Protein AF-A0A5K1CDF8-F1 (afdb_monomer_lite)

pLDDT: mean 80.24, std 18.04, r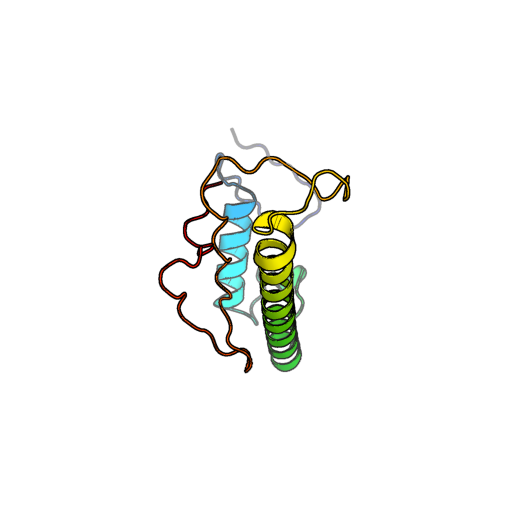ange [32.41, 97.56]

Structure (mmCIF, N/CA/C/O backbone):
data_AF-A0A5K1CDF8-F1
#
_entry.id   AF-A0A5K1CDF8-F1
#
loop_
_atom_site.group_PDB
_atom_site.id
_atom_site.type_symbol
_atom_site.label_atom_id
_atom_site.label_alt_id
_atom_site.label_comp_id
_atom_site.label_asym_id
_atom_site.label_entity_id
_atom_site.label_seq_id
_atom_site.pdbx_PDB_ins_code
_atom_site.Cartn_x
_atom_site.Cartn_y
_atom_site.Cartn_z
_atom_site.occupancy
_atom_site.B_iso_or_equiv
_atom_site.auth_seq_id
_atom_site.auth_comp_id
_atom_site.auth_asym_id
_atom_site.auth_atom_id
_atom_site.pdbx_PDB_model_num
ATOM 1 N N . VAL A 1 1 ? 21.339 8.147 40.976 1.00 33.81 1 VAL A N 1
ATOM 2 C CA . VAL A 1 1 ? 21.071 9.495 41.528 1.00 33.81 1 VAL A CA 1
ATOM 3 C C . VAL A 1 1 ? 19.712 9.903 41.003 1.00 33.81 1 VAL A C 1
ATOM 5 O O . VAL A 1 1 ? 19.556 9.971 39.794 1.00 33.81 1 VAL A O 1
ATOM 8 N N . TYR A 1 2 ? 18.713 10.012 41.875 1.00 34.41 2 TYR A N 1
ATOM 9 C CA . TYR A 1 2 ? 17.354 10.376 41.478 1.00 34.41 2 TYR A CA 1
ATOM 10 C C . TYR A 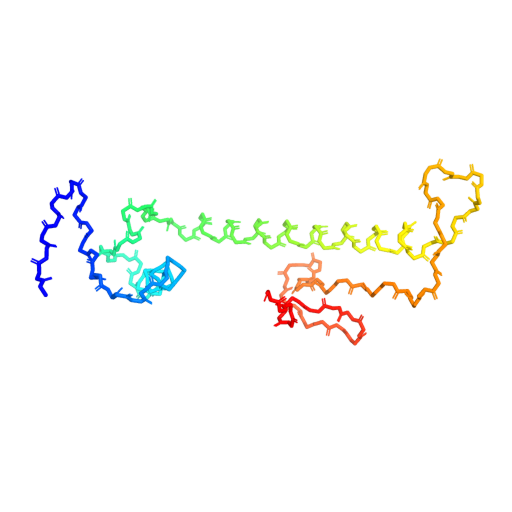1 2 ? 17.309 11.885 41.225 1.00 34.41 2 TYR A C 1
ATOM 12 O O . TYR A 1 2 ? 17.627 12.657 42.125 1.00 34.41 2 TYR A O 1
ATOM 20 N N . THR A 1 3 ? 16.934 12.302 40.020 1.00 33.34 3 THR A N 1
ATOM 21 C CA . THR A 1 3 ? 16.604 13.699 39.715 1.00 33.34 3 THR A CA 1
ATOM 22 C C . THR A 1 3 ? 15.116 13.772 39.421 1.00 33.34 3 THR A C 1
ATOM 24 O O . THR A 1 3 ? 14.653 13.243 38.413 1.00 33.34 3 THR A O 1
ATOM 27 N N . LEU A 1 4 ? 14.371 14.387 40.338 1.00 38.44 4 LEU A N 1
ATOM 28 C CA . LEU A 1 4 ? 12.980 14.777 40.138 1.00 38.44 4 LEU A CA 1
ATOM 29 C C . LEU A 1 4 ? 12.974 15.977 39.188 1.00 38.44 4 LEU A C 1
ATOM 31 O O . LEU A 1 4 ? 13.445 17.050 39.556 1.00 38.44 4 LEU A O 1
ATOM 35 N N . PHE A 1 5 ? 12.481 15.784 37.968 1.00 39.41 5 PHE A N 1
ATOM 36 C CA . PHE A 1 5 ? 12.052 16.886 37.114 1.00 39.41 5 PHE A CA 1
ATOM 37 C C . PHE A 1 5 ? 10.528 16.952 37.219 1.00 39.41 5 PHE A C 1
ATOM 39 O O . PHE A 1 5 ? 9.820 16.098 36.688 1.00 39.41 5 PHE A O 1
ATOM 46 N N . GLU A 1 6 ? 10.029 17.922 37.983 1.00 41.38 6 GLU A N 1
ATOM 47 C CA . GLU A 1 6 ? 8.615 18.297 37.983 1.00 41.38 6 GLU A CA 1
ATOM 48 C C . GLU A 1 6 ? 8.359 19.210 36.785 1.00 41.38 6 GLU A C 1
ATOM 50 O O . GLU A 1 6 ? 8.382 20.432 36.900 1.00 41.38 6 GLU A O 1
ATOM 55 N N . ASP A 1 7 ? 8.097 18.605 35.630 1.00 41.78 7 ASP A N 1
ATOM 56 C CA . ASP A 1 7 ? 7.358 19.286 34.574 1.00 41.78 7 ASP A CA 1
ATOM 57 C C . ASP A 1 7 ? 5.878 18.922 34.688 1.00 41.78 7 ASP A C 1
ATOM 59 O O . ASP A 1 7 ? 5.510 17.782 34.974 1.00 41.78 7 ASP A O 1
ATOM 63 N N . LYS A 1 8 ? 5.014 19.925 34.497 1.00 41.44 8 LYS A N 1
ATOM 64 C CA . LYS A 1 8 ? 3.547 19.872 34.621 1.00 41.44 8 LYS A CA 1
ATOM 65 C C . LYS A 1 8 ? 2.874 19.011 33.541 1.00 41.44 8 LYS A C 1
ATOM 67 O O . LYS A 1 8 ? 1.981 19.463 32.828 1.00 41.44 8 LYS A O 1
ATOM 72 N N . CYS A 1 9 ? 3.256 17.753 33.443 1.00 32.41 9 CYS A N 1
ATOM 73 C CA . CYS A 1 9 ? 2.465 16.720 32.812 1.00 32.41 9 CYS A CA 1
ATOM 74 C C . CYS A 1 9 ? 2.505 15.524 33.752 1.00 32.41 9 CYS A C 1
ATOM 76 O O . CYS A 1 9 ? 3.569 14.988 34.033 1.00 32.41 9 CYS A O 1
ATOM 78 N N . HIS A 1 10 ? 1.343 15.107 34.251 1.00 42.00 10 HIS A N 1
ATOM 79 C CA . HIS A 1 10 ? 1.158 13.932 35.109 1.00 42.00 10 HIS A CA 1
ATOM 80 C C . HIS A 1 10 ? 1.459 12.602 34.379 1.00 42.00 10 HIS A C 1
ATOM 82 O O . HIS A 1 10 ? 0.832 11.580 34.642 1.00 42.00 10 HIS A O 1
ATOM 88 N N . LEU A 1 11 ? 2.424 12.586 33.460 1.00 37.81 11 LEU A N 1
ATOM 89 C CA . LEU A 1 11 ? 2.974 11.377 32.891 1.00 37.81 11 LEU A CA 1
ATOM 90 C C . LEU A 1 11 ? 4.105 10.938 33.823 1.00 37.81 11 LEU A C 1
ATOM 92 O O . LEU A 1 11 ? 5.174 11.546 33.851 1.00 37.81 11 LEU A O 1
ATOM 96 N N . LYS A 1 12 ? 3.866 9.890 34.620 1.00 44.81 12 LYS A N 1
ATOM 97 C CA . LYS A 1 12 ? 4.954 9.131 35.250 1.00 44.81 12 LYS A CA 1
ATOM 98 C C . LYS A 1 12 ? 5.762 8.496 34.122 1.00 44.81 12 LYS A C 1
ATOM 100 O O . LYS A 1 12 ? 5.556 7.338 33.778 1.00 44.81 12 LYS A O 1
ATOM 105 N N . LEU A 1 13 ? 6.666 9.267 33.532 1.00 43.69 13 LEU A N 1
ATOM 106 C CA . LEU A 1 13 ? 7.713 8.726 32.696 1.00 43.69 13 LEU A CA 1
ATOM 107 C C . LEU A 1 13 ? 8.643 7.985 33.659 1.00 43.69 13 LEU A C 1
ATOM 109 O O . LEU A 1 13 ? 9.483 8.588 34.330 1.00 43.69 13 LEU A O 1
ATOM 113 N N . LEU A 1 14 ? 8.439 6.675 33.808 1.00 46.25 14 LEU A N 1
ATOM 114 C CA . LEU A 1 14 ? 9.503 5.819 34.307 1.00 46.25 14 LEU A CA 1
ATOM 115 C C . LEU A 1 14 ? 10.631 5.987 33.289 1.00 46.25 14 LEU A C 1
ATOM 117 O O . LEU A 1 14 ? 10.560 5.441 32.193 1.00 46.25 14 LEU A O 1
ATOM 121 N N . VAL A 1 15 ? 11.638 6.795 33.618 1.00 48.56 15 VAL A N 1
ATOM 122 C CA . VAL A 1 15 ? 12.854 6.885 32.815 1.00 48.56 15 VAL A CA 1
ATOM 123 C C . VAL A 1 15 ? 13.540 5.526 32.925 1.00 48.56 15 VAL A C 1
ATOM 125 O O . VAL A 1 15 ? 14.377 5.295 33.795 1.00 48.56 15 VAL A O 1
ATOM 128 N N . CYS A 1 16 ? 13.162 4.594 32.053 1.00 54.72 16 CYS A N 1
ATOM 129 C CA . CYS A 1 16 ? 14.070 3.546 31.644 1.00 54.72 16 CYS A CA 1
ATOM 130 C C . CYS A 1 16 ? 15.199 4.295 30.934 1.00 54.72 16 CYS A C 1
ATOM 132 O O . CYS A 1 16 ? 14.955 4.957 29.927 1.00 54.72 16 CYS A O 1
ATOM 134 N N . GLN A 1 17 ? 16.424 4.245 31.465 1.00 53.53 17 GLN A N 1
ATOM 135 C CA . GLN A 1 17 ? 17.588 4.923 30.871 1.00 53.53 17 GLN A CA 1
ATOM 136 C C . GLN A 1 17 ? 17.887 4.446 29.424 1.00 53.53 17 GLN A C 1
ATOM 138 O O . GLN A 1 17 ? 18.818 4.948 28.804 1.00 53.53 17 GLN A O 1
ATOM 143 N N . THR A 1 18 ? 17.079 3.522 28.874 1.00 52.75 18 THR A N 1
ATOM 144 C CA . THR A 1 18 ? 17.095 3.025 27.492 1.00 52.75 18 THR A CA 1
ATOM 145 C C . THR A 1 18 ? 15.695 2.807 26.866 1.00 52.75 18 THR A C 1
ATOM 147 O O . THR A 1 18 ? 15.577 1.957 25.985 1.00 52.75 18 THR A O 1
ATOM 150 N N . CYS A 1 19 ? 14.621 3.506 27.273 1.00 62.50 19 CYS A N 1
ATOM 151 C CA . CYS A 1 19 ? 13.358 3.429 26.509 1.00 62.50 19 CYS A CA 1
ATOM 152 C C . CYS A 1 19 ? 13.418 4.312 25.261 1.00 62.50 19 CYS A C 1
ATOM 154 O O . CYS A 1 19 ? 13.754 5.494 25.335 1.00 62.50 19 CYS A O 1
ATOM 156 N N . SER A 1 20 ? 13.090 3.741 24.102 1.00 77.06 20 SER A N 1
ATOM 157 C CA . SER A 1 20 ? 12.844 4.533 22.900 1.00 77.06 20 SER A CA 1
ATOM 158 C C . SER A 1 20 ? 11.415 5.071 22.927 1.00 77.06 20 SER A C 1
ATOM 160 O O . SER A 1 20 ? 10.506 4.403 23.415 1.00 77.06 20 SER A O 1
ATOM 162 N N . VAL A 1 21 ? 11.194 6.243 22.325 1.00 75.62 21 VAL A N 1
ATOM 163 C CA . VAL A 1 21 ? 9.842 6.811 22.147 1.00 75.62 21 VAL A CA 1
ATOM 164 C C . VAL A 1 21 ? 8.910 5.810 21.453 1.00 75.62 21 VAL A C 1
ATOM 166 O O . VAL A 1 21 ? 7.730 5.727 21.773 1.00 75.62 21 VAL A O 1
ATOM 169 N N . VAL A 1 22 ? 9.456 5.008 20.532 1.00 81.00 22 VAL A N 1
ATOM 170 C CA . VAL A 1 22 ? 8.722 3.933 19.854 1.00 81.00 22 VAL A CA 1
ATOM 171 C C . VAL A 1 22 ? 8.316 2.839 20.843 1.00 81.00 22 VAL A C 1
ATOM 173 O O . VAL A 1 22 ? 7.160 2.437 20.847 1.00 81.00 22 VAL A O 1
ATOM 176 N N . SER A 1 23 ? 9.229 2.392 21.710 1.00 79.75 23 SER A N 1
ATOM 177 C CA . SER A 1 23 ? 8.939 1.390 22.742 1.00 79.75 23 SER A CA 1
ATOM 178 C C . SER A 1 23 ? 7.852 1.869 23.706 1.00 79.75 23 SER A C 1
ATOM 180 O O . SER A 1 23 ? 6.910 1.126 23.977 1.00 79.75 23 SER A O 1
ATOM 182 N N . ASP A 1 24 ? 7.939 3.114 24.177 1.00 78.69 24 ASP A N 1
ATOM 183 C CA . ASP A 1 24 ? 6.940 3.694 25.084 1.00 78.69 24 ASP A CA 1
ATOM 184 C C . ASP A 1 24 ? 5.568 3.819 24.408 1.00 78.69 24 ASP A C 1
ATOM 186 O O . ASP A 1 24 ? 4.543 3.477 25.003 1.00 78.69 24 ASP A O 1
ATOM 190 N N . ALA A 1 25 ? 5.540 4.231 23.136 1.00 82.44 25 ALA A N 1
ATOM 191 C CA . ALA A 1 25 ? 4.316 4.275 22.344 1.00 82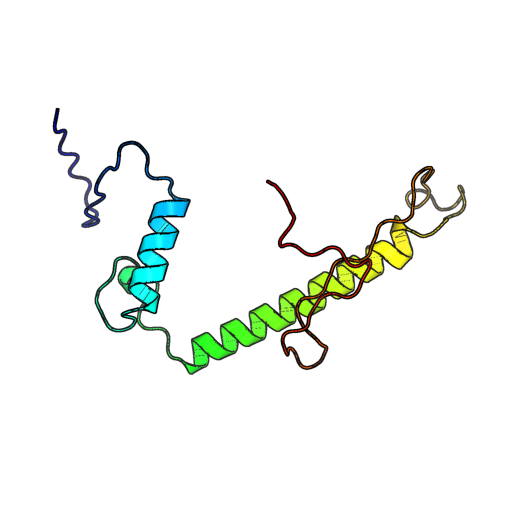.44 25 ALA A CA 1
ATOM 192 C C . ALA A 1 25 ? 3.710 2.876 22.141 1.00 82.44 25 ALA A C 1
ATOM 194 O O . ALA A 1 25 ? 2.495 2.718 22.255 1.00 82.44 25 ALA A O 1
ATOM 195 N N . CYS A 1 26 ? 4.532 1.851 21.893 1.00 82.56 26 CYS A N 1
ATOM 196 C CA . CYS A 1 26 ? 4.063 0.472 21.758 1.00 82.56 26 CYS A CA 1
ATOM 197 C C . CYS A 1 26 ? 3.439 -0.053 23.057 1.00 82.56 26 CYS A C 1
ATOM 199 O O . CYS A 1 26 ? 2.373 -0.666 23.007 1.00 82.56 26 CYS A O 1
ATOM 201 N N . VAL A 1 27 ? 4.063 0.202 24.214 1.00 86.00 27 VAL A N 1
ATOM 202 C CA . VAL A 1 27 ? 3.513 -0.202 25.521 1.00 86.00 27 VAL A CA 1
ATOM 203 C C . VAL A 1 27 ? 2.186 0.508 25.786 1.00 86.00 27 VAL A C 1
ATOM 205 O O . VAL A 1 27 ? 1.200 -0.157 26.098 1.00 86.00 27 VAL A O 1
ATOM 208 N N . ALA A 1 28 ? 2.124 1.826 25.575 1.00 83.75 28 ALA A N 1
ATOM 209 C CA . ALA A 1 28 ? 0.899 2.602 25.767 1.00 83.75 28 ALA A CA 1
ATOM 210 C C . ALA A 1 28 ? -0.240 2.156 24.830 1.00 83.75 28 ALA A C 1
ATOM 212 O O . ALA A 1 28 ? -1.389 2.052 25.260 1.00 83.75 28 ALA A O 1
ATOM 213 N N . MET A 1 29 ? 0.067 1.850 23.563 1.00 85.88 29 MET A N 1
ATOM 214 C CA . MET A 1 29 ? -0.907 1.274 22.629 1.00 85.88 29 MET A CA 1
ATOM 215 C C . MET A 1 29 ? -1.391 -0.098 23.091 1.00 85.88 29 MET A C 1
ATOM 217 O O . MET A 1 29 ? -2.589 -0.360 23.043 1.00 85.88 29 MET A O 1
ATOM 221 N N . ASN A 1 30 ? -0.491 -0.965 23.559 1.00 83.56 30 ASN A N 1
ATOM 222 C CA . ASN A 1 30 ? -0.860 -2.302 24.015 1.00 83.56 30 ASN A CA 1
ATOM 223 C C . ASN A 1 30 ? -1.767 -2.255 25.258 1.00 83.56 30 ASN A C 1
ATOM 225 O O . ASN A 1 30 ? -2.767 -2.968 25.317 1.00 83.56 30 ASN A O 1
ATOM 229 N N . GLU A 1 31 ? -1.465 -1.377 26.219 1.00 81.69 31 GLU A N 1
ATOM 230 C CA . GLU A 1 31 ? -2.321 -1.144 27.390 1.00 81.69 31 GLU A CA 1
ATOM 231 C C . GLU A 1 31 ? -3.710 -0.628 26.994 1.00 81.69 31 GLU A C 1
ATOM 233 O O . GLU A 1 31 ? -4.718 -1.113 27.510 1.00 81.69 31 GLU A O 1
ATOM 238 N N . TRP A 1 32 ? -3.780 0.314 26.047 1.00 82.88 32 TRP A N 1
ATOM 239 C CA . TRP A 1 32 ? -5.049 0.845 25.549 1.00 82.88 32 TRP A CA 1
ATOM 240 C C . TRP A 1 32 ? -5.875 -0.210 24.800 1.00 82.88 32 TRP A C 1
ATOM 242 O O . TRP A 1 32 ? -7.075 -0.315 25.034 1.00 82.88 32 TRP A O 1
ATOM 252 N N . VAL A 1 33 ? -5.254 -1.043 23.956 1.00 83.38 33 VAL A N 1
ATOM 253 C CA . VAL A 1 33 ? -5.953 -2.133 23.247 1.00 83.38 33 VAL A CA 1
ATOM 254 C C . VAL A 1 33 ? -6.516 -3.166 24.227 1.00 83.38 33 VAL A C 1
ATOM 256 O O . VAL A 1 33 ? -7.633 -3.647 24.034 1.00 83.38 33 VAL A O 1
ATOM 259 N N . ALA A 1 34 ? -5.770 -3.504 25.283 1.00 85.19 34 ALA A N 1
ATOM 260 C CA . ALA A 1 34 ? -6.218 -4.455 26.299 1.00 85.19 34 ALA A CA 1
ATOM 261 C C . ALA A 1 34 ? -7.339 -3.888 27.190 1.00 85.19 34 ALA A C 1
ATOM 263 O O . ALA A 1 34 ? -8.222 -4.630 27.628 1.00 85.19 34 ALA A O 1
ATOM 264 N N . HIS A 1 35 ? -7.316 -2.578 27.455 1.00 83.56 35 HIS A N 1
ATOM 265 C CA . HIS A 1 35 ? -8.242 -1.908 28.366 1.00 83.56 35 HIS A CA 1
ATOM 266 C C . HIS A 1 35 ? -8.772 -0.576 27.791 1.00 83.56 35 HIS A C 1
ATOM 268 O O . HIS A 1 35 ? -8.505 0.488 28.353 1.00 83.56 35 HIS A O 1
ATOM 274 N N . PRO A 1 36 ? -9.588 -0.607 26.720 1.00 71.62 36 PRO A N 1
ATOM 275 C CA . PRO A 1 36 ? -9.964 0.588 25.949 1.00 71.62 36 PRO A CA 1
ATOM 276 C C . PRO A 1 36 ? -10.892 1.560 26.688 1.00 71.62 36 PRO A C 1
ATOM 278 O O . PRO A 1 36 ? -11.037 2.705 26.277 1.00 71.62 36 PRO A O 1
ATOM 281 N N . THR A 1 37 ? -11.531 1.118 27.773 1.00 76.88 37 THR A N 1
ATOM 282 C CA . THR A 1 37 ? -12.376 1.959 28.640 1.00 76.88 37 THR A CA 1
ATOM 283 C C . THR A 1 37 ? -11.689 2.335 29.954 1.00 76.88 37 THR A C 1
ATOM 285 O O . THR A 1 37 ? -12.307 2.970 30.809 1.00 76.88 37 THR A O 1
ATOM 288 N N . ALA A 1 38 ? -10.452 1.880 30.176 1.00 79.06 38 ALA A N 1
ATOM 289 C CA . ALA A 1 38 ? -9.672 2.244 31.349 1.00 79.06 38 ALA A CA 1
ATOM 290 C C . ALA A 1 38 ? -8.875 3.522 31.074 1.00 79.06 38 ALA A C 1
ATOM 292 O O . ALA A 1 38 ? -8.453 3.782 29.949 1.00 79.06 38 ALA A O 1
ATOM 293 N N . LYS A 1 39 ? -8.608 4.293 32.131 1.00 78.81 39 LYS A N 1
ATOM 294 C CA . LYS A 1 39 ? -7.719 5.452 32.045 1.00 78.81 39 LYS A CA 1
ATOM 295 C C . LYS A 1 39 ? -6.279 4.993 31.838 1.00 78.81 39 LYS A C 1
ATOM 297 O O . LYS A 1 39 ? -5.589 4.658 32.799 1.00 78.81 39 LYS A O 1
ATOM 302 N N . THR A 1 40 ? -5.848 4.971 30.585 1.00 78.81 40 THR A N 1
ATOM 303 C CA . THR A 1 40 ? -4.471 4.679 30.167 1.00 78.81 40 THR A CA 1
ATOM 304 C C . THR A 1 40 ? -3.765 5.966 29.740 1.00 78.81 40 THR A C 1
ATOM 306 O O . THR A 1 40 ? -4.392 7.018 29.604 1.00 78.81 40 THR A O 1
ATOM 309 N N . ALA A 1 41 ? -2.454 5.903 29.491 1.00 79.56 41 ALA A N 1
ATOM 310 C CA . ALA A 1 41 ? -1.727 7.041 28.926 1.00 79.56 41 ALA A CA 1
ATOM 311 C C . ALA A 1 41 ? -2.330 7.508 27.584 1.00 79.56 41 ALA A C 1
ATOM 313 O O . ALA A 1 41 ? -2.334 8.703 27.292 1.00 79.56 41 ALA A O 1
ATOM 314 N N . LEU A 1 42 ? -2.879 6.576 26.794 1.00 78.50 42 LEU A N 1
ATOM 315 C CA . LEU A 1 42 ? -3.458 6.870 25.486 1.00 78.50 42 LEU A CA 1
ATOM 316 C C . LEU A 1 42 ? -4.907 7.387 25.558 1.00 78.50 42 LEU A C 1
ATOM 318 O O . LEU A 1 42 ? -5.301 8.135 24.671 1.00 78.50 42 LEU A O 1
ATOM 322 N N . ASP A 1 43 ? -5.668 7.078 26.617 1.00 72.94 43 ASP A N 1
ATOM 323 C CA . ASP A 1 43 ? -7.047 7.576 26.838 1.00 72.94 43 ASP A CA 1
ATOM 324 C C . ASP A 1 43 ? -7.119 9.116 26.879 1.00 72.94 43 ASP A C 1
ATOM 326 O O . ASP A 1 43 ? -8.058 9.734 26.383 1.00 72.94 43 ASP A O 1
ATOM 330 N N . HIS A 1 44 ? -6.072 9.765 27.398 1.00 69.69 44 HIS A N 1
ATOM 331 C CA . HIS A 1 44 ? -5.972 11.227 27.427 1.00 69.69 44 HIS A CA 1
ATOM 332 C C . HIS A 1 44 ? -5.726 11.873 26.051 1.00 69.69 44 HIS A C 1
ATOM 334 O O . HIS A 1 44 ? -5.938 13.077 25.906 1.00 69.69 44 HIS A O 1
ATOM 340 N N . ILE A 1 45 ? -5.263 11.104 25.059 1.00 74.44 45 ILE A N 1
ATOM 341 C CA . ILE A 1 45 ? -4.943 11.577 23.700 1.00 74.44 45 ILE A CA 1
ATOM 342 C C . ILE A 1 45 ? -6.030 11.147 22.710 1.00 74.44 45 ILE A C 1
ATOM 344 O O . ILE A 1 45 ? -6.435 11.929 21.851 1.00 74.44 45 ILE A O 1
ATOM 348 N N . LEU A 1 46 ? -6.503 9.909 22.840 1.00 71.31 46 LEU A N 1
ATOM 349 C CA . LEU A 1 46 ? -7.575 9.309 22.059 1.00 71.31 46 LEU A CA 1
ATOM 350 C C . LEU A 1 46 ? -8.778 9.092 22.985 1.00 71.31 46 LEU A C 1
ATOM 352 O O . LEU A 1 46 ? -8.984 7.966 23.448 1.00 71.31 46 LEU A O 1
ATOM 356 N N . PRO A 1 47 ? -9.559 10.150 23.285 1.00 64.31 47 PRO A N 1
ATOM 357 C CA . PRO A 1 47 ? -10.757 9.992 24.097 1.00 64.31 47 PRO A CA 1
ATOM 358 C C . PRO A 1 47 ? -11.662 8.954 23.440 1.00 64.31 47 PRO A C 1
ATOM 360 O O . PRO A 1 47 ? -11.808 8.989 22.218 1.00 64.31 47 PRO A O 1
ATOM 363 N N . CYS A 1 48 ? -12.226 8.053 24.255 1.00 66.62 48 CYS A N 1
ATOM 364 C CA . CYS A 1 48 ? -13.118 6.946 23.888 1.00 66.62 48 CYS A CA 1
ATOM 365 C C . CYS A 1 48 ? -13.653 7.031 22.449 1.00 66.62 48 CYS A C 1
ATOM 367 O O . CYS A 1 48 ? -14.715 7.606 22.202 1.00 66.62 48 CYS A O 1
ATOM 369 N N . VAL A 1 49 ? -12.902 6.471 21.500 1.00 77.56 49 VAL A N 1
ATOM 370 C CA . VAL A 1 49 ? -13.325 6.404 20.101 1.00 77.56 49 VAL A CA 1
ATOM 371 C C . VAL A 1 49 ? -14.426 5.358 20.022 1.00 77.56 49 VAL A C 1
ATOM 373 O O . VAL A 1 49 ? -14.253 4.233 20.495 1.00 77.56 49 VAL A O 1
ATOM 376 N N . ASP A 1 50 ? -15.575 5.711 19.452 1.00 84.00 50 ASP A N 1
ATOM 377 C CA . ASP A 1 50 ? -16.636 4.734 19.265 1.00 84.00 50 ASP A CA 1
ATOM 378 C C . ASP A 1 50 ? -16.231 3.697 18.204 1.00 84.00 50 ASP A C 1
ATOM 380 O O . ASP A 1 50 ? -15.485 3.971 17.258 1.00 84.00 50 ASP A O 1
ATOM 384 N N . VAL A 1 51 ? -16.733 2.474 18.368 1.00 83.44 51 VAL A N 1
ATOM 385 C CA . VAL A 1 51 ? -16.366 1.340 17.510 1.00 83.44 51 VAL A CA 1
ATOM 386 C C . VAL A 1 51 ? -16.705 1.606 16.040 1.00 83.44 51 VAL A C 1
ATOM 388 O O . VAL A 1 51 ? -15.977 1.139 15.165 1.00 83.44 51 VAL A O 1
ATOM 391 N N . ALA A 1 52 ? -17.767 2.366 15.743 1.00 89.19 52 ALA A N 1
ATOM 392 C CA . ALA A 1 52 ? -18.139 2.669 14.365 1.00 89.19 52 ALA A CA 1
ATOM 393 C C . ALA A 1 52 ? -17.114 3.611 13.719 1.00 89.19 52 ALA A C 1
ATOM 395 O O . ALA A 1 52 ? -16.639 3.320 12.623 1.00 89.19 52 ALA A O 1
ATOM 396 N N . THR A 1 53 ? -16.693 4.665 14.421 1.00 90.31 53 THR A N 1
ATOM 397 C CA . THR A 1 53 ? -15.629 5.571 13.963 1.00 90.31 53 THR A CA 1
ATOM 398 C C . THR A 1 53 ? -14.293 4.850 13.807 1.00 90.31 53 THR A C 1
ATOM 400 O O . THR A 1 53 ? -13.595 5.059 12.811 1.00 90.31 53 THR A O 1
ATOM 403 N N . ALA A 1 54 ? -13.932 3.966 14.741 1.00 87.19 54 ALA A N 1
ATOM 404 C CA . ALA A 1 54 ? -12.708 3.172 14.638 1.00 87.19 54 ALA A CA 1
ATOM 405 C C . ALA A 1 54 ? -12.742 2.231 13.420 1.00 87.19 54 ALA A C 1
ATOM 407 O O . ALA A 1 54 ? -11.770 2.150 12.667 1.00 87.19 54 ALA A O 1
ATOM 408 N N . ASN A 1 55 ? -13.874 1.560 13.189 1.00 91.88 55 ASN A N 1
ATOM 409 C CA . ASN A 1 55 ? -14.034 0.644 12.064 1.00 91.88 55 ASN A CA 1
ATOM 410 C C . ASN A 1 55 ? -14.061 1.382 10.717 1.00 91.88 55 ASN A C 1
ATOM 412 O O . ASN A 1 55 ? -13.439 0.929 9.758 1.00 91.88 55 ASN A O 1
ATOM 416 N N . GLU A 1 56 ? -14.712 2.545 10.652 1.00 94.44 56 GLU A N 1
ATOM 417 C CA . GLU A 1 56 ? -14.694 3.400 9.464 1.00 94.44 56 GLU A CA 1
ATOM 418 C C . GLU A 1 56 ? -13.276 3.907 9.186 1.00 94.44 56 GLU A C 1
ATOM 420 O O . GLU A 1 56 ? -12.788 3.804 8.064 1.00 94.44 56 GLU A O 1
ATOM 425 N N . SER A 1 57 ? -12.557 4.370 10.211 1.00 94.06 57 SER A N 1
ATOM 426 C CA . SER A 1 57 ? -11.163 4.811 10.069 1.00 94.06 57 SER A CA 1
ATOM 427 C C . SER A 1 57 ? -10.258 3.685 9.562 1.00 94.06 57 SER A C 1
ATOM 429 O O . SER A 1 57 ? -9.413 3.902 8.688 1.00 94.06 57 SER A O 1
ATOM 431 N N . LEU A 1 58 ? -10.456 2.462 10.060 1.00 93.31 58 LEU A N 1
ATOM 432 C CA . LEU A 1 58 ? -9.752 1.273 9.590 1.00 93.31 58 LEU A CA 1
ATOM 433 C C . LEU A 1 58 ? -10.107 0.946 8.134 1.00 93.31 58 LEU A C 1
ATOM 435 O O . LEU A 1 58 ? -9.208 0.700 7.330 1.00 93.31 58 LEU A O 1
ATOM 439 N N . TYR A 1 59 ? -11.388 0.991 7.767 1.00 96.44 59 TYR A N 1
ATOM 440 C CA . TYR A 1 59 ? -11.845 0.779 6.393 1.00 96.44 59 TYR A CA 1
ATOM 441 C C . TYR A 1 59 ? -11.230 1.798 5.424 1.00 96.44 59 TYR A C 1
ATOM 443 O O . TYR A 1 59 ? -10.692 1.431 4.376 1.00 96.44 59 TYR A O 1
ATOM 451 N N . GLN A 1 60 ? -11.237 3.076 5.802 1.00 97.50 60 GLN A N 1
ATOM 452 C 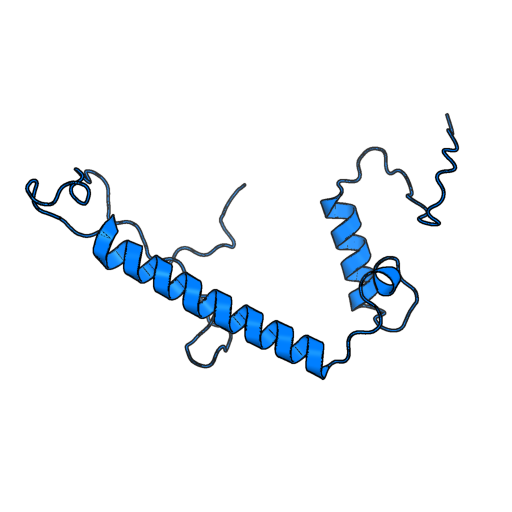CA . GLN A 1 60 ? -10.638 4.170 5.039 1.00 97.50 60 GLN A CA 1
ATOM 453 C C . GLN A 1 60 ? -9.128 3.977 4.883 1.00 97.50 60 GLN A C 1
ATOM 455 O O . GLN A 1 60 ? -8.609 4.085 3.771 1.00 97.50 60 GLN A O 1
ATOM 460 N N . SER A 1 61 ? -8.438 3.601 5.963 1.00 96.31 61 SER A N 1
ATOM 461 C CA . SER A 1 61 ? -6.999 3.314 5.941 1.00 96.31 61 SER A CA 1
ATOM 462 C C . SER A 1 61 ? -6.671 2.174 4.974 1.00 96.31 61 SER A C 1
ATOM 464 O O . SER A 1 61 ? -5.806 2.333 4.114 1.00 96.31 61 SER A O 1
ATOM 466 N N . ARG A 1 62 ? -7.423 1.062 5.024 1.00 96.75 62 ARG A N 1
ATOM 467 C CA . ARG A 1 62 ? -7.270 -0.051 4.068 1.00 96.75 62 ARG A CA 1
ATOM 468 C C . ARG A 1 62 ? -7.487 0.401 2.629 1.00 96.75 62 ARG A C 1
ATOM 470 O O . ARG A 1 62 ? -6.710 0.034 1.749 1.00 96.75 62 ARG A O 1
ATOM 477 N N . ARG A 1 63 ? -8.515 1.217 2.384 1.00 97.50 63 ARG A N 1
ATOM 478 C CA . ARG A 1 63 ? -8.833 1.717 1.042 1.00 97.50 63 ARG A CA 1
ATOM 479 C C . ARG A 1 63 ? -7.729 2.611 0.484 1.00 97.50 63 ARG A C 1
ATOM 481 O O . ARG A 1 63 ? -7.355 2.444 -0.675 1.00 97.50 63 ARG A O 1
ATOM 488 N N . VAL A 1 64 ? -7.181 3.512 1.300 1.00 97.56 64 VAL A N 1
ATOM 489 C CA . VAL A 1 64 ? -6.062 4.380 0.905 1.00 97.56 64 VAL A CA 1
ATOM 490 C C . VAL A 1 64 ? -4.813 3.554 0.617 1.00 97.56 64 VAL A C 1
ATOM 492 O O . VAL A 1 64 ? -4.212 3.734 -0.439 1.00 97.56 64 VAL A O 1
ATOM 495 N N . THR A 1 65 ? -4.449 2.602 1.484 1.00 95.56 65 THR A N 1
ATOM 496 C CA . THR A 1 65 ? -3.313 1.700 1.231 1.00 95.56 65 THR A CA 1
ATOM 497 C C . THR A 1 65 ? -3.507 0.915 -0.064 1.00 95.56 65 THR A C 1
ATOM 499 O O . THR A 1 65 ? -2.600 0.873 -0.893 1.00 95.56 65 THR A O 1
ATOM 502 N N . TYR A 1 66 ? -4.700 0.351 -0.281 1.00 96.44 66 TYR A N 1
ATOM 503 C CA . T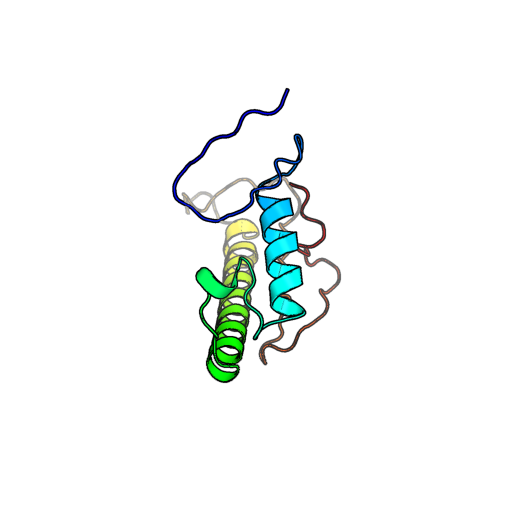YR A 1 66 ? -5.022 -0.389 -1.498 1.00 96.44 66 TYR A CA 1
ATOM 504 C C . TYR A 1 66 ? -4.834 0.470 -2.757 1.00 96.44 66 TYR A C 1
ATOM 506 O O . TYR A 1 66 ? -4.173 0.049 -3.708 1.00 96.44 66 TYR A O 1
ATOM 514 N N . GLN A 1 67 ? -5.388 1.684 -2.763 1.00 97.50 67 GLN A N 1
ATOM 515 C CA . GLN A 1 67 ? -5.268 2.607 -3.892 1.00 97.50 67 GLN A CA 1
ATOM 516 C C . GLN A 1 67 ? -3.819 3.039 -4.119 1.00 97.50 67 GLN A C 1
ATOM 518 O O . GLN A 1 67 ? -3.347 3.020 -5.253 1.00 97.50 67 GLN A O 1
ATOM 523 N N . MET A 1 68 ? -3.104 3.382 -3.049 1.00 96.62 68 MET A N 1
ATOM 524 C CA . MET A 1 68 ? -1.729 3.859 -3.128 1.00 96.62 68 MET A CA 1
ATOM 525 C C . MET A 1 68 ? -0.790 2.798 -3.701 1.00 96.62 68 MET A C 1
ATOM 527 O O . MET A 1 68 ? -0.033 3.089 -4.623 1.00 96.62 68 MET A O 1
ATOM 531 N N . VAL A 1 69 ? -0.865 1.553 -3.219 1.00 95.81 69 VAL A N 1
ATOM 532 C CA . VAL A 1 69 ? -0.028 0.467 -3.752 1.00 95.81 69 VAL A CA 1
ATOM 533 C C . VAL A 1 69 ? -0.344 0.207 -5.227 1.00 95.81 69 VAL A C 1
ATOM 535 O O . VAL A 1 69 ? 0.571 0.027 -6.029 1.00 95.81 69 VAL A O 1
ATOM 538 N N . ASN A 1 70 ? -1.618 0.263 -5.625 1.00 95.94 70 ASN A N 1
ATOM 539 C CA . ASN A 1 70 ? -1.992 0.117 -7.032 1.00 95.94 70 ASN A CA 1
ATOM 540 C C . ASN A 1 70 ? -1.431 1.248 -7.904 1.00 95.94 70 ASN A C 1
ATOM 542 O O . ASN A 1 70 ? -0.934 0.977 -8.996 1.00 95.94 70 ASN A O 1
ATOM 546 N N . LEU A 1 71 ? -1.471 2.495 -7.427 1.00 97.06 71 LEU A N 1
ATOM 547 C CA . LEU A 1 71 ? -0.874 3.638 -8.123 1.00 97.06 71 LEU A CA 1
ATOM 548 C C . LEU A 1 71 ? 0.643 3.479 -8.259 1.00 97.06 71 LEU A C 1
ATOM 550 O O . LEU A 1 71 ? 1.185 3.672 -9.346 1.00 97.06 71 LEU A O 1
ATOM 554 N N . LEU A 1 72 ? 1.329 3.064 -7.193 1.00 96.06 72 LEU A N 1
ATOM 555 C CA . LEU A 1 72 ? 2.768 2.800 -7.236 1.00 96.06 72 LEU A CA 1
ATOM 556 C C . LEU A 1 72 ? 3.101 1.686 -8.231 1.00 96.06 72 LEU A C 1
ATOM 558 O O . LEU A 1 72 ? 4.002 1.852 -9.048 1.00 96.06 72 LEU A O 1
ATOM 562 N N . ASN A 1 73 ? 2.331 0.598 -8.248 1.00 95.94 73 ASN A N 1
ATOM 563 C CA . ASN A 1 73 ? 2.514 -0.477 -9.221 1.00 95.94 73 ASN A CA 1
ATOM 564 C C . ASN A 1 73 ? 2.258 -0.022 -10.662 1.00 95.94 73 ASN A C 1
ATOM 566 O O . ASN A 1 73 ? 2.955 -0.465 -11.574 1.00 95.94 73 ASN A O 1
ATOM 570 N N . GLN A 1 74 ? 1.319 0.899 -10.893 1.00 96.25 74 GLN A N 1
ATOM 571 C CA . GLN A 1 74 ? 1.147 1.507 -12.214 1.00 96.25 74 GLN A CA 1
ATOM 572 C C . GLN A 1 74 ? 2.376 2.313 -12.634 1.00 96.25 74 GLN A C 1
ATOM 574 O O . GLN A 1 74 ? 2.770 2.228 -13.796 1.00 96.25 74 GLN A O 1
ATOM 579 N N . VAL A 1 75 ? 2.995 3.062 -11.718 1.00 94.88 75 VAL A N 1
ATOM 580 C CA . VAL A 1 75 ? 4.244 3.789 -11.995 1.00 94.88 75 VAL A CA 1
ATOM 581 C C . VAL A 1 75 ? 5.382 2.811 -12.271 1.00 94.88 75 VAL A C 1
ATOM 583 O O . VAL A 1 75 ? 6.076 2.963 -13.274 1.00 94.88 75 VAL A O 1
ATOM 586 N N . VAL A 1 76 ? 5.533 1.766 -11.453 1.00 94.44 76 VAL A N 1
ATOM 587 C CA . VAL A 1 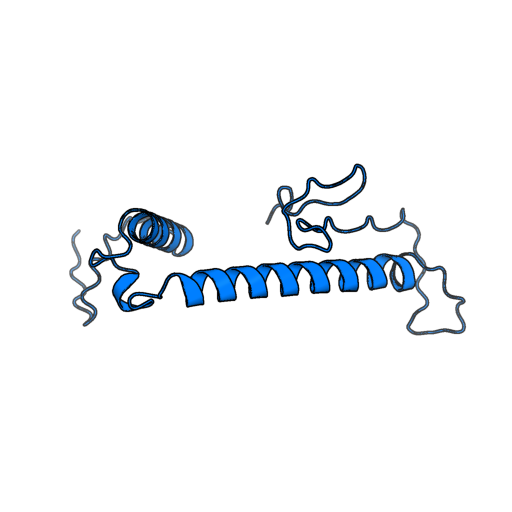76 ? 6.547 0.722 -11.658 1.00 94.44 76 VAL A CA 1
ATOM 588 C C . VAL A 1 76 ? 6.413 0.110 -13.051 1.00 94.44 76 VAL A C 1
ATOM 590 O O . VAL A 1 76 ? 7.382 0.075 -13.800 1.00 94.44 76 VAL A O 1
ATOM 593 N N . MET A 1 77 ? 5.212 -0.311 -13.445 1.00 93.31 77 MET A N 1
ATOM 594 C CA . MET A 1 77 ? 5.015 -1.018 -14.713 1.00 93.31 77 MET A CA 1
ATOM 595 C C . MET A 1 77 ? 5.048 -0.101 -15.939 1.00 93.31 77 MET A C 1
ATOM 597 O O . MET A 1 77 ? 5.557 -0.500 -16.985 1.00 93.31 77 MET A O 1
ATOM 601 N N . ASN A 1 78 ? 4.509 1.116 -15.838 1.00 92.94 78 ASN A N 1
ATOM 602 C CA . ASN A 1 78 ? 4.334 1.996 -16.999 1.00 92.94 78 ASN A CA 1
ATOM 603 C C . ASN A 1 78 ? 5.400 3.080 -17.132 1.00 92.94 78 ASN A C 1
ATOM 605 O O . ASN A 1 78 ? 5.487 3.684 -18.201 1.00 92.94 78 ASN A O 1
ATOM 609 N N . VAL A 1 79 ? 6.178 3.337 -16.080 1.00 91.06 79 VAL A N 1
ATOM 610 C CA . VAL A 1 79 ? 7.252 4.333 -16.078 1.00 91.06 79 VAL A CA 1
ATOM 611 C C . VAL A 1 79 ? 8.585 3.651 -15.812 1.00 91.06 79 VAL A C 1
ATOM 613 O O . VAL A 1 79 ? 9.426 3.621 -16.702 1.00 91.06 79 VAL A O 1
ATOM 616 N N . SER A 1 80 ? 8.767 3.051 -14.634 1.00 91.25 80 SER A N 1
ATOM 617 C CA . SER A 1 80 ? 10.070 2.501 -14.238 1.00 91.25 80 SER A CA 1
ATOM 618 C C . SER A 1 80 ? 10.522 1.362 -15.157 1.00 91.25 80 SER A C 1
ATOM 620 O O . SER A 1 80 ? 11.630 1.384 -15.669 1.00 91.25 80 SER A O 1
ATOM 622 N N . ASN A 1 81 ? 9.637 0.405 -15.436 1.00 92.31 81 ASN A N 1
ATOM 623 C CA . ASN A 1 81 ? 9.940 -0.783 -16.236 1.00 92.31 81 ASN A CA 1
ATOM 624 C C . ASN A 1 81 ? 9.774 -0.567 -17.746 1.00 92.31 81 ASN A C 1
ATOM 626 O O . ASN A 1 81 ? 9.953 -1.501 -18.532 1.00 92.31 81 ASN A O 1
ATOM 630 N N . LYS A 1 82 ? 9.383 0.639 -18.174 1.00 90.88 82 LYS A N 1
ATOM 631 C CA . LYS A 1 82 ? 9.080 0.916 -19.575 1.00 90.88 82 LYS A CA 1
ATOM 632 C C . LYS A 1 82 ? 10.310 1.452 -20.294 1.00 90.88 82 LYS A C 1
ATOM 634 O O . LYS A 1 82 ? 10.943 2.406 -19.861 1.00 90.88 82 LYS A O 1
ATOM 639 N N . ASN A 1 83 ? 10.610 0.864 -21.449 1.00 88.81 83 ASN A N 1
ATOM 640 C CA . ASN A 1 83 ? 11.705 1.323 -22.292 1.00 88.81 83 ASN A CA 1
ATOM 641 C C . ASN A 1 83 ? 11.244 2.505 -23.157 1.00 88.81 83 ASN A C 1
ATOM 643 O O . ASN A 1 83 ? 10.691 2.324 -24.246 1.00 88.81 83 ASN A O 1
ATOM 647 N N . PHE A 1 84 ? 11.398 3.718 -22.634 1.00 90.31 84 PHE A N 1
ATOM 648 C CA . PHE A 1 84 ? 11.130 4.929 -23.403 1.00 90.31 84 PHE A CA 1
ATOM 649 C C . PHE A 1 84 ? 12.234 5.161 -24.451 1.00 90.31 84 PHE A C 1
ATOM 651 O O . PHE A 1 84 ? 13.372 4.755 -24.244 1.00 90.31 84 PHE A O 1
ATOM 658 N N . PRO A 1 85 ? 11.941 5.803 -25.592 1.00 90.88 85 PRO A N 1
ATOM 659 C CA . PRO A 1 85 ? 12.965 6.253 -26.529 1.00 90.88 85 PRO A CA 1
ATOM 660 C C . PRO A 1 85 ? 13.693 7.512 -26.011 1.00 90.88 85 PRO A C 1
ATOM 662 O O . PRO A 1 85 ? 13.068 8.330 -25.329 1.00 90.88 85 PRO A O 1
ATOM 665 N N . PRO A 1 86 ? 14.956 7.758 -26.422 1.00 89.50 86 PRO A N 1
ATOM 666 C CA . PRO A 1 86 ? 15.735 8.937 -26.015 1.00 89.50 86 PRO A CA 1
ATOM 667 C C . PRO A 1 86 ? 15.053 10.291 -26.257 1.00 89.50 86 PRO A C 1
ATOM 669 O O . PRO A 1 86 ? 15.313 11.255 -25.543 1.00 89.50 86 PRO A O 1
ATOM 672 N N . ALA A 1 87 ? 14.158 10.367 -27.248 1.00 92.62 87 ALA A N 1
ATOM 673 C CA . ALA A 1 87 ? 13.421 11.582 -27.593 1.00 92.62 87 ALA A CA 1
ATOM 674 C C . ALA A 1 87 ? 12.371 12.005 -26.543 1.00 92.62 87 ALA A C 1
ATOM 676 O O . ALA A 1 87 ? 11.916 13.144 -26.579 1.00 92.62 87 ALA A O 1
ATOM 677 N N . LEU A 1 88 ? 11.983 11.119 -25.614 1.00 89.56 88 LEU A N 1
ATOM 678 C CA . LEU A 1 88 ? 10.986 11.393 -24.569 1.00 89.56 88 LEU A CA 1
ATOM 679 C C . LEU A 1 88 ? 11.622 11.770 -23.221 1.00 89.56 88 LEU A C 1
ATOM 681 O O . LEU A 1 88 ? 11.130 11.382 -22.162 1.00 89.56 88 LEU A O 1
ATOM 685 N N . ALA A 1 89 ? 12.714 12.538 -23.231 1.00 84.69 89 ALA A N 1
ATOM 686 C CA . ALA A 1 89 ? 13.245 13.140 -22.008 1.00 84.69 89 ALA A CA 1
ATOM 687 C C . ALA A 1 89 ? 12.161 14.010 -21.319 1.00 84.69 89 ALA A C 1
ATOM 689 O O . ALA A 1 89 ? 11.449 14.740 -22.009 1.00 84.69 89 ALA A O 1
ATOM 690 N N . PRO A 1 90 ? 11.997 13.947 -19.981 1.00 84.50 90 PRO A N 1
ATOM 691 C CA . PRO A 1 90 ? 12.879 13.313 -18.996 1.00 84.50 90 PRO A CA 1
ATOM 692 C C . PRO A 1 90 ? 12.525 11.854 -18.646 1.00 84.50 90 PRO A C 1
ATOM 694 O O . PRO A 1 90 ? 13.102 11.305 -17.716 1.00 84.50 90 PRO A O 1
ATOM 697 N N . LEU A 1 91 ? 11.579 11.217 -19.345 1.00 86.94 91 LEU A N 1
ATOM 698 C CA . LEU A 1 91 ? 11.147 9.842 -19.046 1.00 86.94 91 LEU A CA 1
ATOM 699 C C . LEU A 1 91 ? 12.153 8.779 -19.512 1.00 86.94 91 LEU A C 1
ATOM 701 O O . LEU A 1 91 ? 12.080 7.633 -19.080 1.00 86.94 91 LEU A O 1
ATOM 705 N N . TYR A 1 92 ? 13.085 9.144 -20.393 1.00 88.44 92 TYR A N 1
ATOM 706 C CA . TYR A 1 92 ? 14.156 8.262 -20.843 1.00 88.44 92 TYR A CA 1
ATOM 707 C C . TYR A 1 92 ? 15.275 8.121 -19.806 1.00 88.44 92 TYR A C 1
ATOM 709 O O . TYR A 1 92 ? 15.905 9.108 -19.426 1.00 88.44 92 TYR A O 1
ATOM 717 N N . PHE A 1 93 ? 15.595 6.882 -19.435 1.00 87.56 93 PHE A N 1
ATOM 718 C CA . PHE A 1 93 ? 16.786 6.523 -18.667 1.00 87.56 93 PHE A CA 1
ATOM 719 C C . PHE A 1 93 ? 17.298 5.141 -19.095 1.00 87.56 93 PHE A C 1
ATOM 721 O O . PHE A 1 93 ? 16.532 4.274 -19.511 1.00 87.56 93 PHE A O 1
ATOM 728 N N . ASN A 1 94 ? 18.611 4.921 -18.991 1.00 86.62 94 ASN A N 1
ATOM 729 C CA . ASN A 1 94 ? 19.228 3.637 -19.326 1.00 86.62 94 ASN A CA 1
ATOM 730 C C . ASN A 1 94 ? 19.087 2.661 -18.152 1.00 86.62 94 ASN A C 1
ATOM 732 O O . ASN A 1 94 ? 19.893 2.676 -17.220 1.00 86.62 94 ASN A O 1
ATOM 736 N N . GLN A 1 95 ? 18.063 1.811 -18.189 1.00 83.62 95 GLN A N 1
ATOM 737 C CA . GLN A 1 95 ? 17.878 0.758 -17.195 1.00 83.62 95 GLN A CA 1
ATOM 738 C C . GLN A 1 95 ? 18.699 -0.488 -17.564 1.00 83.62 95 GLN A C 1
ATOM 740 O O . GLN A 1 95 ? 18.260 -1.326 -18.344 1.00 83.62 95 GLN A O 1
ATOM 745 N N . SER A 1 96 ? 19.904 -0.609 -16.999 1.00 85.06 96 SER A N 1
ATOM 746 C CA . SER A 1 96 ? 20.790 -1.773 -17.204 1.00 85.06 96 SER A CA 1
ATOM 747 C C . SER A 1 96 ? 20.502 -2.954 -16.262 1.00 85.06 96 SER A C 1
ATOM 749 O O . SER A 1 96 ? 21.096 -4.019 -16.418 1.00 85.06 96 SER A O 1
ATOM 751 N N . GLY A 1 97 ? 19.652 -2.753 -15.249 1.00 85.25 97 GLY A N 1
ATOM 752 C CA . GLY A 1 97 ? 19.285 -3.758 -14.247 1.00 85.25 97 GLY A CA 1
ATOM 753 C C . GLY A 1 97 ? 18.010 -4.539 -14.598 1.00 85.25 97 GLY A C 1
ATOM 754 O O . GLY A 1 97 ? 17.329 -4.199 -15.567 1.00 85.25 97 GLY A O 1
ATOM 755 N N . PRO A 1 98 ? 17.669 -5.579 -13.814 1.00 89.94 98 PRO A N 1
ATOM 756 C CA . PRO A 1 98 ? 16.393 -6.273 -13.950 1.00 89.94 98 PRO A CA 1
ATOM 757 C C . PRO A 1 98 ? 15.219 -5.325 -13.678 1.00 89.94 98 PRO A C 1
ATOM 759 O O . PRO A 1 98 ? 15.373 -4.302 -13.007 1.00 89.94 98 PRO A O 1
ATOM 762 N N . LEU A 1 99 ? 14.041 -5.691 -14.184 1.00 91.25 99 LEU A N 1
ATOM 763 C CA . LEU A 1 99 ? 12.820 -4.924 -13.952 1.00 91.25 99 LEU A CA 1
ATOM 764 C C . LEU A 1 99 ? 12.524 -4.815 -12.454 1.00 91.25 99 LEU A C 1
ATOM 766 O O . LEU A 1 99 ? 12.696 -5.773 -11.695 1.00 91.25 99 LEU A O 1
ATOM 770 N N . MET A 1 100 ? 12.043 -3.645 -12.049 1.00 92.19 100 MET A N 1
ATOM 771 C CA . MET A 1 100 ? 11.593 -3.402 -10.691 1.00 92.19 100 MET A CA 1
ATOM 772 C C . MET A 1 100 ? 10.363 -4.278 -10.399 1.00 92.19 100 MET A C 1
ATOM 774 O O . MET A 1 100 ? 9.397 -4.247 -11.170 1.00 92.19 100 MET A O 1
ATOM 778 N N . PRO A 1 101 ? 10.373 -5.065 -9.311 1.00 93.19 101 PRO A N 1
ATOM 779 C CA . PRO A 1 101 ? 9.236 -5.899 -8.949 1.00 93.19 101 PRO A CA 1
ATOM 780 C C . PRO A 1 101 ? 8.053 -5.047 -8.476 1.00 93.19 101 PRO A C 1
ATOM 782 O O . PRO A 1 101 ? 8.221 -3.928 -7.984 1.00 93.19 101 PRO A O 1
ATOM 785 N N . ALA A 1 102 ? 6.846 -5.595 -8.605 1.00 93.56 102 ALA A N 1
ATOM 786 C CA . ALA A 1 102 ? 5.646 -4.965 -8.072 1.00 93.56 102 ALA A CA 1
ATOM 787 C C . ALA A 1 102 ? 5.642 -5.015 -6.537 1.00 93.56 102 ALA A C 1
ATOM 789 O O . ALA A 1 102 ? 6.090 -5.984 -5.921 1.00 93.56 102 ALA A O 1
ATOM 790 N N . LEU A 1 103 ? 5.093 -3.978 -5.918 1.00 94.31 103 LEU A N 1
ATOM 791 C CA . LEU A 1 103 ? 4.802 -3.953 -4.494 1.00 94.31 103 LEU A CA 1
ATOM 792 C C . LEU A 1 103 ? 3.591 -4.835 -4.202 1.00 94.31 103 LEU A C 1
ATOM 794 O O . LEU A 1 103 ? 2.584 -4.791 -4.917 1.00 94.31 103 LEU A O 1
ATOM 798 N N . CYS A 1 104 ? 3.666 -5.599 -3.120 1.00 94.12 104 CYS A N 1
ATOM 799 C CA . CYS A 1 104 ? 2.527 -6.354 -2.643 1.00 94.12 104 CYS A CA 1
ATOM 800 C C . CYS A 1 104 ? 1.451 -5.410 -2.115 1.00 94.12 104 CYS A C 1
ATOM 802 O O . CYS A 1 104 ? 1.690 -4.581 -1.236 1.00 94.12 104 CYS A O 1
ATOM 804 N N . ASN A 1 105 ? 0.233 -5.576 -2.622 1.00 94.31 105 ASN A N 1
ATOM 805 C CA . ASN A 1 105 ? -0.931 -4.970 -2.001 1.00 94.31 105 ASN A CA 1
ATOM 806 C C . ASN A 1 105 ? -1.449 -5.922 -0.917 1.00 94.31 105 ASN A C 1
ATOM 808 O O . ASN A 1 105 ? -1.879 -7.021 -1.262 1.00 94.31 105 ASN A O 1
ATOM 812 N N . PRO A 1 106 ? -1.457 -5.542 0.369 1.00 93.50 106 PRO A N 1
ATOM 813 C CA . PRO A 1 106 ? -1.938 -6.433 1.423 1.00 93.50 106 PRO A CA 1
ATOM 814 C C . PRO A 1 106 ? -3.457 -6.659 1.361 1.00 93.50 106 PRO A C 1
ATOM 816 O O . PRO A 1 106 ? -3.978 -7.530 2.062 1.00 93.50 106 PRO A O 1
ATOM 819 N N . PHE A 1 107 ? -4.176 -5.899 0.527 1.00 95.81 107 PHE A N 1
ATOM 820 C CA . PHE A 1 107 ? -5.624 -5.977 0.386 1.00 95.81 107 PHE A CA 1
ATOM 821 C C . PHE A 1 107 ? -6.048 -6.385 -1.033 1.00 95.81 107 PHE A C 1
ATOM 823 O O . PHE A 1 107 ? -5.417 -6.022 -2.031 1.00 95.81 107 PHE A O 1
ATOM 830 N N . ALA A 1 108 ? -7.133 -7.151 -1.127 1.00 95.00 108 ALA A N 1
ATOM 831 C CA . ALA A 1 108 ? -7.848 -7.401 -2.375 1.00 95.00 108 ALA A CA 1
ATOM 832 C C . ALA A 1 108 ? -8.808 -6.238 -2.707 1.00 95.00 108 ALA A C 1
ATOM 834 O O . ALA A 1 108 ? -8.930 -5.275 -1.950 1.00 95.00 108 ALA A O 1
ATOM 835 N N . SER A 1 109 ? -9.485 -6.295 -3.860 1.00 94.12 109 SER A N 1
ATOM 836 C CA . SER A 1 109 ? -10.392 -5.224 -4.315 1.00 94.12 109 SER A CA 1
ATOM 837 C C . SER A 1 109 ? -11.619 -5.023 -3.424 1.00 94.12 109 SER A C 1
ATOM 839 O O . SER A 1 109 ? -12.199 -3.942 -3.425 1.00 94.12 109 SER A O 1
ATOM 841 N N . ASP A 1 110 ? -12.004 -6.043 -2.661 1.00 95.88 110 ASP A N 1
ATOM 842 C CA . ASP A 1 110 ? -13.039 -5.986 -1.624 1.00 95.88 110 ASP A CA 1
ATOM 843 C C . ASP A 1 110 ? -12.492 -5.547 -0.249 1.00 95.88 110 ASP A C 1
ATOM 845 O O . ASP A 1 110 ? -13.220 -5.549 0.740 1.00 95.88 110 ASP A O 1
ATOM 849 N N . LEU A 1 111 ? -11.211 -5.159 -0.183 1.00 95.44 111 LEU A N 1
ATOM 850 C CA . LEU A 1 111 ? -10.479 -4.751 1.020 1.00 95.44 111 LEU A CA 1
ATOM 851 C C . LEU A 1 111 ? -10.310 -5.855 2.077 1.00 95.44 111 LEU A C 1
ATOM 853 O O . LEU A 1 111 ? -9.932 -5.572 3.223 1.00 95.44 111 LEU A O 1
ATOM 857 N N . SER A 1 112 ? -10.529 -7.115 1.692 1.00 96.00 112 SER A N 1
ATOM 858 C CA . SER A 1 112 ? -10.111 -8.269 2.485 1.00 96.00 112 SER A CA 1
ATOM 859 C C . SER A 1 112 ? -8.585 -8.404 2.471 1.00 96.00 112 SER A C 1
ATOM 861 O O . SER A 1 112 ? -7.909 -8.008 1.518 1.00 96.00 112 SER A O 1
ATOM 863 N N . THR A 1 113 ? -8.013 -8.930 3.553 1.00 94.19 113 THR A N 1
ATOM 864 C CA . THR A 1 113 ? -6.573 -9.207 3.634 1.00 94.19 113 THR A CA 1
ATOM 865 C C . THR A 1 113 ? -6.203 -10.349 2.697 1.00 94.19 113 THR A C 1
ATOM 867 O O . THR A 1 113 ? -6.856 -11.393 2.724 1.00 94.19 113 THR A O 1
ATOM 870 N N . ARG A 1 114 ? -5.124 -10.193 1.929 1.00 93.00 114 ARG A N 1
ATOM 871 C CA . ARG A 1 114 ? -4.603 -11.234 1.036 1.00 93.00 114 ARG A CA 1
ATOM 872 C C . ARG A 1 114 ? -3.131 -11.515 1.299 1.00 93.00 114 ARG A C 1
ATOM 874 O O . ARG A 1 114 ? -2.405 -10.662 1.797 1.00 93.00 114 ARG A O 1
ATOM 881 N N . GLN A 1 115 ? -2.686 -12.700 0.899 1.00 91.06 115 GLN A N 1
ATOM 882 C CA . GLN A 1 115 ? -1.261 -13.007 0.832 1.00 91.06 115 GLN A CA 1
ATOM 883 C C . GLN A 1 115 ? -0.655 -12.462 -0.465 1.00 91.06 115 GLN A C 1
ATOM 885 O O . GLN A 1 115 ? -1.304 -12.425 -1.522 1.00 91.06 115 GLN A O 1
ATOM 890 N N . CYS A 1 116 ? 0.598 -12.030 -0.364 1.00 90.88 116 CYS A N 1
ATOM 891 C CA . CYS A 1 116 ? 1.395 -11.597 -1.501 1.00 90.88 116 CYS A CA 1
ATOM 892 C C . CYS A 1 116 ? 1.680 -12.778 -2.432 1.00 90.88 116 CYS A C 1
ATOM 894 O O . CYS A 1 116 ? 1.896 -13.904 -1.980 1.00 90.88 116 CYS A O 1
ATOM 896 N N . GLN A 1 117 ? 1.669 -12.525 -3.735 1.00 89.50 117 GLN A N 1
ATOM 897 C CA . GLN A 1 117 ? 2.033 -13.516 -4.741 1.00 89.50 117 GLN A CA 1
ATOM 898 C C . GLN A 1 117 ? 3.555 -13.602 -4.887 1.00 89.50 117 GLN A C 1
ATOM 900 O O . GLN A 1 117 ? 4.288 -12.668 -4.553 1.00 89.50 117 GLN A O 1
ATOM 905 N N . ALA A 1 118 ? 4.042 -14.725 -5.419 1.00 87.12 118 ALA A N 1
ATOM 906 C CA . ALA A 1 118 ? 5.460 -14.880 -5.717 1.00 87.12 118 ALA A CA 1
ATOM 907 C C . ALA A 1 118 ? 5.931 -13.777 -6.685 1.00 87.12 118 ALA A C 1
ATOM 909 O O . ALA A 1 118 ? 5.331 -13.570 -7.738 1.00 87.12 118 ALA A O 1
ATOM 910 N N . GLY A 1 119 ? 7.010 -13.079 -6.320 1.00 86.31 119 GLY A N 1
ATOM 911 C CA . GLY A 1 119 ? 7.562 -11.963 -7.096 1.00 86.31 119 GLY A CA 1
ATOM 912 C C . GLY A 1 119 ? 7.023 -10.579 -6.718 1.00 86.31 119 GLY A C 1
ATOM 913 O O . GLY A 1 119 ? 7.572 -9.587 -7.193 1.00 86.31 119 GLY A O 1
ATOM 914 N N . GLU A 1 120 ? 6.010 -10.487 -5.849 1.00 91.62 120 GLU A N 1
ATOM 915 C CA . GLU A 1 120 ? 5.651 -9.225 -5.190 1.00 91.62 120 GLU A CA 1
ATOM 916 C C . GLU A 1 120 ? 6.590 -8.962 -3.999 1.00 91.62 120 GLU A C 1
ATOM 918 O O . GLU A 1 120 ? 6.970 -9.884 -3.274 1.00 91.62 120 GLU A O 1
ATOM 923 N N . VAL A 1 121 ? 6.949 -7.697 -3.771 1.00 91.38 121 VAL A N 1
ATOM 924 C CA . VAL A 1 121 ? 7.737 -7.285 -2.600 1.00 91.38 121 VAL A CA 1
ATOM 925 C C . VAL A 1 121 ? 6.803 -6.942 -1.448 1.00 91.38 121 VAL A C 1
ATOM 927 O O . VAL A 1 121 ? 5.990 -6.024 -1.552 1.00 91.38 121 VAL A O 1
ATOM 930 N N . ASP A 1 122 ? 6.932 -7.680 -0.351 1.00 85.69 122 ASP A N 1
ATOM 931 C CA . ASP A 1 122 ? 6.219 -7.432 0.901 1.00 85.69 122 ASP A CA 1
ATOM 932 C C . ASP A 1 122 ? 6.965 -6.406 1.775 1.00 85.69 122 ASP A C 1
ATOM 934 O O . ASP A 1 122 ? 8.196 -6.353 1.799 1.00 85.69 122 ASP A O 1
ATOM 938 N N . PHE A 1 123 ? 6.208 -5.616 2.534 1.00 75.12 123 PHE A N 1
ATOM 939 C CA . PHE A 1 123 ? 6.714 -4.646 3.501 1.00 75.12 123 PHE A CA 1
ATOM 940 C C . PHE A 1 123 ? 7.345 -5.308 4.732 1.00 75.12 123 PHE A C 1
ATOM 942 O O . PHE A 1 123 ? 8.187 -4.694 5.380 1.00 75.12 123 PHE A O 1
ATOM 949 N N . ASN A 1 124 ? 6.993 -6.561 5.038 1.00 69.88 124 ASN A N 1
ATOM 950 C CA . ASN A 1 124 ? 7.510 -7.270 6.216 1.00 69.88 124 ASN A CA 1
ATOM 951 C C . ASN A 1 124 ? 9.035 -7.491 6.197 1.00 69.88 124 ASN A C 1
ATOM 953 O O . ASN A 1 124 ? 9.641 -7.638 7.254 1.00 69.88 124 ASN A O 1
ATOM 957 N N . ASN A 1 125 ? 9.657 -7.488 5.012 1.00 63.38 125 ASN A N 1
ATOM 958 C CA . ASN A 1 125 ? 11.106 -7.646 4.839 1.00 63.38 125 ASN A CA 1
ATOM 959 C C . ASN A 1 125 ? 11.829 -6.324 4.526 1.00 63.38 125 ASN A C 1
ATOM 961 O O . ASN A 1 125 ? 12.999 -6.341 4.140 1.00 63.38 125 ASN A O 1
ATOM 965 N N . ALA A 1 126 ? 11.160 -5.178 4.672 1.00 62.88 126 ALA A N 1
ATOM 966 C CA . ALA A 1 126 ? 11.812 -3.884 4.536 1.00 62.88 126 ALA A CA 1
ATOM 967 C C . ALA A 1 126 ? 12.659 -3.606 5.790 1.00 62.88 126 ALA A C 1
ATOM 969 O O . ALA A 1 126 ? 12.142 -3.208 6.831 1.00 62.88 126 ALA A O 1
ATOM 970 N N . THR A 1 127 ? 13.969 -3.846 5.706 1.00 57.75 127 THR A N 1
ATOM 971 C CA . THR A 1 127 ? 14.919 -3.436 6.750 1.00 57.75 127 THR A CA 1
ATOM 972 C C . THR A 1 127 ? 15.098 -1.920 6.730 1.00 57.75 127 THR A C 1
ATOM 974 O O . THR A 1 127 ? 15.263 -1.343 5.652 1.00 57.75 127 THR A O 1
ATOM 977 N N . GLN A 1 128 ? 15.077 -1.303 7.912 1.00 47.78 128 GLN A N 1
ATOM 978 C CA . GLN A 1 128 ? 15.296 0.129 8.129 1.00 47.78 128 GLN A CA 1
ATOM 979 C C . GLN A 1 128 ? 16.764 0.439 8.431 1.00 47.78 128 GLN A C 1
ATOM 981 O O . GLN A 1 128 ? 17.414 -0.405 9.091 1.00 47.78 128 GLN A O 1
#

Radius of gyration: 22.68 Å; chains: 1; bounding box: 39×35×69 Å

Foldseek 3Di:
DDDDDDDPDPPPPPPPVDDDPVNVVVVQVVVCVVPVPDDTPCCVVVPNDDPVNVVVVVVVVLVVLQVVLVVVQCCQVVQVQDQDDPVPPPSHDDDPDDRDFRAFNQADPVSDGDDGDPRHDYPVPDDD

Sequence (128 aa):
VYTLFEDKCHLKLLVCQTCSVVSDACVAMNEWVAHPTAKTALDHILPCVDVATANESLYQSRRVTYQMVNLLNQVVMNVSNKNFPPALAPLYFNQSGPLMPALCNPFASDLSTRQCQAGEVDFNNATQ

Secondary structure (DSSP, 8-state):
-------S--------TT--HHHHHHHHHHHHHH-TTS--TTTTTS----HHHHHHHHHHHHHHHHHHHHHHHHHIIIIIT----GGGTTS-----SPPPPPBPPSB-TTS-B-PPPTTPBPGGG---

Organism: NCBI:txid210225

InterPro domains:
  IPR040283 Transmembrane protein DDB_G0292058-like [PTHR31414] (20-128)